Protein AF-A0A1L8D9Q6-F1 (afdb_monomer_lite)

InterPro domains:
  IPR009792 Transmembrane protein 242 [PF07096] (5-116)
  IPR009792 Transmembrane protein 242 [PTHR13141] (10-136)

pLDDT: mean 75.56, std 15.45, range [33.0, 95.62]

Sequence (144 aa):
MMADAAEVTTEGSNDRVFKIKAGIFLSAVAGVSILAGFSRTIMSAKKTDPSVFENTKPANVALLEGGSRLAMRALGWGTLYSVVGVGAFCYGCWKLSGASNMDEFKLKVKEKFPLVPRNDPPRSRTDFDGLTDLLKYLSTWGKE

Structure (mmCIF, N/CA/C/O backbone):
data_AF-A0A1L8D9Q6-F1
#
_entry.id   AF-A0A1L8D9Q6-F1
#
loop_
_atom_site.group_PDB
_atom_site.id
_atom_site.type_symbol
_atom_site.label_atom_id
_atom_site.label_alt_id
_atom_site.label_comp_id
_atom_site.label_asym_id
_atom_site.label_entity_id
_atom_site.label_seq_id
_atom_site.pdbx_PDB_ins_code
_atom_site.Cartn_x
_atom_site.Cartn_y
_atom_site.Cartn_z
_atom_site.occupancy
_atom_site.B_iso_or_equiv
_atom_site.auth_seq_id
_atom_site.auth_comp_id
_atom_site.auth_asym_id
_atom_site.auth_atom_id
_atom_site.pdbx_PDB_model_num
ATOM 1 N N . MET A 1 1 ? -15.526 14.201 -10.721 1.00 33.00 1 MET A N 1
ATOM 2 C CA . MET A 1 1 ? -16.064 13.339 -9.648 1.00 33.00 1 MET A CA 1
ATOM 3 C C . MET A 1 1 ? -15.002 12.312 -9.305 1.00 33.00 1 MET A C 1
ATOM 5 O O . MET A 1 1 ? -14.930 11.268 -9.932 1.00 33.00 1 MET A O 1
ATOM 9 N N . MET A 1 2 ? -14.093 12.692 -8.413 1.00 35.25 2 MET A N 1
ATOM 10 C CA . MET A 1 2 ? -12.973 11.885 -7.936 1.00 35.25 2 MET A CA 1
ATOM 11 C C . MET A 1 2 ? -13.044 11.900 -6.411 1.00 35.25 2 MET A C 1
ATOM 13 O O . MET A 1 2 ? -13.193 12.976 -5.840 1.00 35.25 2 MET A O 1
ATOM 17 N N . ALA A 1 3 ? -12.927 10.713 -5.816 1.00 35.75 3 ALA A N 1
ATOM 18 C CA . ALA A 1 3 ? -12.552 10.461 -4.427 1.00 35.75 3 ALA A CA 1
ATOM 19 C C . ALA A 1 3 ? -13.399 11.138 -3.332 1.00 35.75 3 ALA A C 1
ATOM 21 O O . ALA A 1 3 ? -12.948 12.057 -2.655 1.00 35.75 3 ALA A O 1
ATOM 22 N N . ASP A 1 4 ? -14.582 10.573 -3.089 1.00 33.12 4 ASP A N 1
ATOM 23 C CA . ASP A 1 4 ? -15.188 10.567 -1.756 1.00 33.12 4 ASP A CA 1
ATOM 24 C C . ASP A 1 4 ? -14.541 9.424 -0.957 1.00 33.12 4 ASP A C 1
ATOM 26 O O . ASP A 1 4 ? -15.013 8.289 -0.921 1.00 33.12 4 ASP A O 1
ATOM 30 N N . ALA A 1 5 ? -13.338 9.686 -0.452 1.00 45.84 5 ALA A N 1
ATOM 31 C CA . ALA A 1 5 ? -12.672 8.819 0.501 1.00 45.84 5 ALA A CA 1
ATOM 32 C C . ALA A 1 5 ? -12.677 9.532 1.849 1.00 45.84 5 ALA A C 1
ATOM 34 O O . ALA A 1 5 ? -12.057 10.584 1.998 1.00 45.84 5 ALA A O 1
ATOM 35 N N . ALA A 1 6 ? -13.313 8.871 2.813 1.00 45.34 6 ALA A N 1
ATOM 36 C CA . ALA A 1 6 ? -13.308 9.156 4.242 1.00 45.34 6 ALA A CA 1
ATOM 37 C C . ALA A 1 6 ? -14.385 10.123 4.756 1.00 45.34 6 ALA A C 1
ATOM 39 O O . ALA A 1 6 ? -14.080 11.220 5.223 1.00 45.34 6 ALA A O 1
ATOM 40 N N . GLU A 1 7 ? -15.615 9.620 4.868 1.00 48.84 7 GLU A N 1
ATOM 41 C CA . GLU A 1 7 ? -16.475 10.005 5.986 1.00 48.84 7 GLU A CA 1
ATOM 42 C C . GLU A 1 7 ? -16.498 8.881 7.037 1.00 48.84 7 GLU A C 1
ATOM 44 O O . GLU A 1 7 ? -17.111 7.834 6.862 1.00 48.84 7 GLU A O 1
ATOM 49 N N . VAL A 1 8 ? -15.760 9.099 8.131 1.00 43.81 8 VAL A N 1
ATOM 50 C CA . VAL A 1 8 ? -15.977 8.464 9.440 1.00 43.81 8 VAL A CA 1
ATOM 51 C C . VAL A 1 8 ? -15.853 9.572 10.473 1.00 43.81 8 VAL A C 1
ATOM 53 O O . VAL A 1 8 ? -14.739 10.020 10.774 1.00 43.81 8 VAL A O 1
ATOM 56 N N . THR A 1 9 ? -17.040 10.034 10.864 1.00 41.22 9 THR A N 1
ATOM 57 C CA 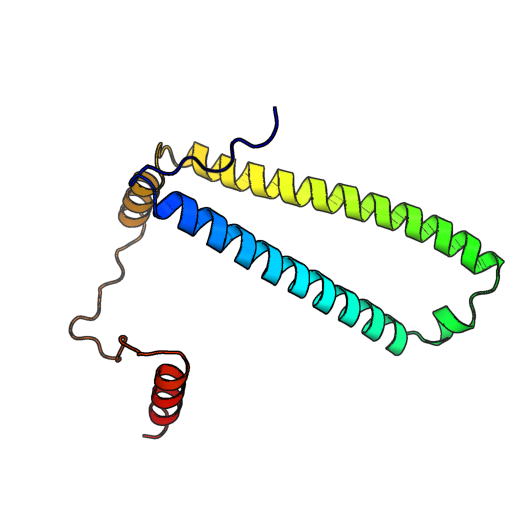. THR A 1 9 ? -17.515 10.564 12.151 1.00 41.22 9 THR A CA 1
ATOM 58 C C . THR A 1 9 ? -16.590 11.435 13.012 1.00 41.22 9 THR A C 1
ATOM 60 O O . THR A 1 9 ? -15.415 11.178 13.267 1.00 41.22 9 THR A O 1
ATOM 63 N N . THR A 1 10 ? -17.215 12.517 13.459 1.00 42.97 10 THR A N 1
ATOM 64 C CA . THR A 1 10 ? -16.701 13.709 14.124 1.00 42.97 10 THR A CA 1
ATOM 65 C C . THR A 1 10 ? -16.546 13.516 15.634 1.00 42.97 10 THR A C 1
ATOM 67 O O . THR A 1 10 ? -17.552 13.493 16.326 1.00 42.97 10 THR A O 1
ATOM 70 N N . GLU A 1 11 ? -15.314 13.552 16.153 1.00 42.41 11 GLU A N 1
ATOM 71 C CA . GLU A 1 11 ? -14.997 14.216 17.434 1.00 42.41 11 GLU A CA 1
ATOM 72 C C . GLU A 1 11 ? -14.059 15.418 17.154 1.00 42.41 11 GLU A C 1
ATOM 74 O O . GLU A 1 11 ? -12.877 15.505 17.492 1.00 42.41 11 GLU A O 1
ATOM 79 N N . GLY A 1 12 ? -14.637 16.364 16.408 1.00 51.50 12 GLY A N 1
ATOM 80 C CA . GLY A 1 12 ? -14.453 17.809 16.556 1.00 51.50 12 GLY A CA 1
ATOM 81 C C . GLY A 1 12 ? -13.277 18.498 15.865 1.00 51.50 12 GLY A C 1
ATOM 82 O O . GLY A 1 12 ? -13.495 19.402 15.063 1.00 51.50 12 GLY A O 1
ATOM 83 N N . SER A 1 13 ? -12.031 18.156 16.197 1.00 50.59 13 SER A N 1
ATOM 84 C CA . SER A 1 13 ? -10.866 18.936 15.725 1.00 50.59 13 SER A CA 1
ATOM 85 C C . SER A 1 13 ? -9.547 18.159 15.786 1.00 50.59 13 SER A C 1
ATOM 87 O O . SER A 1 13 ? -8.799 18.134 14.807 1.00 50.59 13 SER A O 1
ATOM 89 N N . ASN A 1 14 ? -9.294 17.435 16.883 1.00 62.62 14 ASN A N 1
ATOM 90 C CA . ASN A 1 14 ? -8.036 16.706 17.084 1.00 62.62 14 ASN A CA 1
ATOM 91 C C . ASN A 1 14 ? -7.910 15.470 16.171 1.00 62.62 14 ASN A C 1
ATOM 93 O O . ASN A 1 14 ? -6.837 15.200 15.635 1.00 62.62 14 ASN A O 1
ATOM 97 N N . ASP A 1 15 ? -9.018 14.780 15.895 1.00 71.12 15 ASP A N 1
ATOM 98 C CA . ASP A 1 15 ? -9.047 13.590 15.036 1.00 71.12 15 ASP A CA 1
ATOM 99 C C . ASP A 1 15 ? -8.728 13.880 13.573 1.00 71.12 15 ASP A C 1
ATOM 101 O O . ASP A 1 15 ? -8.084 13.076 12.901 1.00 71.12 15 ASP A O 1
ATOM 105 N N . ARG A 1 16 ? -9.146 15.038 13.051 1.00 74.19 16 ARG A N 1
ATOM 106 C CA . ARG A 1 16 ? -8.812 15.419 11.671 1.00 74.19 16 ARG A CA 1
ATOM 107 C C . ARG A 1 16 ? -7.329 15.738 11.550 1.00 74.19 16 ARG A C 1
ATOM 109 O O . ARG A 1 16 ? -6.686 15.289 10.607 1.00 74.19 16 ARG A O 1
ATOM 116 N N . VAL A 1 17 ? -6.771 16.434 12.540 1.00 77.12 17 VAL A N 1
ATOM 117 C CA . VAL A 1 17 ? -5.330 16.709 12.621 1.00 77.12 17 VAL A CA 1
ATOM 118 C C . VAL A 1 17 ? -4.535 15.410 12.772 1.00 77.12 17 VAL A C 1
ATOM 120 O O . VAL A 1 17 ? -3.516 15.239 12.102 1.00 77.12 17 VAL A O 1
ATOM 123 N N . PHE A 1 18 ? -5.017 14.466 13.583 1.00 85.75 18 PHE A N 1
ATOM 124 C CA . PHE A 1 18 ? -4.417 13.143 13.734 1.00 85.75 18 PHE A CA 1
ATOM 125 C C . PHE A 1 18 ? -4.476 12.332 12.434 1.00 85.75 18 PHE A C 1
ATOM 127 O O . PHE A 1 18 ? -3.448 11.826 11.997 1.00 85.75 18 PHE A O 1
ATOM 134 N N . LYS A 1 19 ? -5.631 12.270 11.758 1.00 80.62 19 LYS A N 1
ATOM 135 C CA . LYS A 1 19 ? -5.801 11.585 10.462 1.00 80.62 19 LYS A CA 1
ATOM 136 C C . LYS A 1 19 ? -4.902 12.185 9.378 1.00 80.62 19 LYS A C 1
ATOM 138 O O . LYS A 1 19 ? -4.299 11.441 8.610 1.00 80.62 19 LYS A O 1
ATOM 143 N N . ILE A 1 20 ? -4.743 13.511 9.349 1.00 87.00 20 ILE A N 1
ATOM 144 C CA . ILE A 1 20 ? -3.824 14.191 8.423 1.00 87.00 20 ILE A CA 1
ATOM 145 C C . ILE A 1 20 ? -2.368 13.838 8.748 1.00 87.00 20 ILE A C 1
ATOM 147 O O . ILE A 1 20 ? -1.618 13.455 7.852 1.00 87.00 20 ILE A O 1
ATOM 151 N N . LYS A 1 21 ? -1.960 13.899 10.023 1.00 84.31 21 LYS A N 1
ATOM 152 C CA . LYS A 1 21 ? -0.608 13.500 10.453 1.00 84.31 21 LYS A CA 1
ATOM 153 C C . LYS A 1 21 ? -0.321 12.031 10.139 1.00 84.31 21 LYS A C 1
ATOM 155 O O . LYS A 1 21 ? 0.749 11.722 9.620 1.00 84.31 21 LYS A O 1
ATOM 160 N N . ALA A 1 22 ? -1.280 11.146 10.396 1.00 86.62 22 ALA A N 1
ATOM 161 C CA . ALA A 1 22 ? -1.188 9.727 10.080 1.00 86.62 22 ALA A CA 1
ATOM 162 C C . ALA A 1 22 ? -1.101 9.490 8.564 1.00 86.62 22 ALA A C 1
ATOM 164 O O . ALA A 1 22 ? -0.285 8.687 8.124 1.00 86.62 22 ALA A O 1
ATOM 165 N N . GLY A 1 23 ? -1.869 10.224 7.753 1.00 91.69 23 GLY A N 1
ATOM 166 C CA . GLY A 1 23 ? -1.813 10.149 6.291 1.00 91.69 23 GLY A CA 1
ATOM 167 C C . GLY A 1 23 ? -0.472 10.613 5.715 1.00 91.69 23 GLY A C 1
ATOM 168 O O . GLY A 1 23 ? 0.092 9.958 4.836 1.00 91.69 23 GLY A O 1
ATOM 169 N N . ILE A 1 24 ? 0.093 11.698 6.249 1.00 93.44 24 ILE A N 1
ATOM 170 C CA . ILE A 1 24 ? 1.435 12.168 5.874 1.00 93.44 24 ILE A CA 1
ATOM 171 C C . ILE A 1 24 ? 2.490 11.131 6.272 1.00 93.44 24 ILE A C 1
ATOM 173 O O . ILE A 1 24 ? 3.353 10.788 5.470 1.00 93.44 24 ILE A O 1
ATOM 177 N N . PHE A 1 25 ? 2.399 10.579 7.482 1.00 93.06 25 PHE A N 1
ATOM 178 C CA . PHE A 1 25 ? 3.331 9.554 7.941 1.00 93.06 25 PHE A CA 1
ATOM 179 C C . PHE A 1 25 ? 3.262 8.285 7.080 1.00 93.06 25 PHE A C 1
ATOM 181 O O . PHE A 1 25 ? 4.288 7.787 6.621 1.00 93.06 25 PHE A O 1
ATOM 188 N N . LEU A 1 26 ? 2.054 7.786 6.807 1.00 93.56 26 LEU A N 1
ATOM 189 C CA . LEU A 1 26 ? 1.853 6.574 6.021 1.00 93.56 26 LEU A CA 1
ATOM 190 C C . LEU A 1 26 ? 2.301 6.759 4.570 1.00 93.56 26 LEU A C 1
ATOM 192 O O . LEU A 1 26 ? 2.955 5.875 4.025 1.00 93.56 26 LEU A O 1
ATOM 196 N N . SER A 1 27 ? 1.998 7.905 3.952 1.00 93.19 27 SER A N 1
ATOM 197 C CA . SER A 1 27 ? 2.460 8.200 2.590 1.00 93.19 27 SER A CA 1
ATOM 198 C C . SER A 1 27 ? 3.983 8.324 2.515 1.00 93.19 27 SER A C 1
ATOM 200 O O . SER A 1 27 ? 4.579 7.818 1.565 1.00 93.19 27 SER A O 1
ATOM 202 N N . ALA A 1 28 ? 4.628 8.898 3.535 1.00 95.19 28 ALA A N 1
ATOM 203 C CA . ALA A 1 28 ? 6.083 8.949 3.623 1.00 95.19 28 ALA A CA 1
ATOM 204 C C . ALA A 1 28 ? 6.698 7.545 3.743 1.00 95.19 28 ALA A C 1
ATOM 206 O O . ALA A 1 28 ? 7.577 7.191 2.958 1.00 95.19 28 ALA A O 1
ATOM 207 N N . VAL A 1 29 ? 6.206 6.712 4.667 1.00 93.62 29 VAL A N 1
ATOM 208 C CA . VAL A 1 29 ? 6.692 5.332 4.842 1.00 93.62 29 VAL A CA 1
ATOM 209 C C . VAL A 1 29 ? 6.439 4.492 3.588 1.00 93.62 29 VAL A C 1
ATOM 211 O O . VAL A 1 29 ? 7.327 3.757 3.152 1.00 93.62 29 VAL A O 1
ATOM 214 N N . ALA A 1 30 ? 5.268 4.624 2.962 1.00 92.81 30 ALA A N 1
ATOM 215 C CA . ALA A 1 30 ? 4.946 3.946 1.711 1.00 92.81 30 ALA A CA 1
ATOM 216 C C . ALA A 1 30 ? 5.867 4.399 0.567 1.00 92.81 30 ALA A C 1
ATOM 218 O O . ALA A 1 30 ? 6.406 3.558 -0.152 1.00 92.81 30 ALA A O 1
ATOM 219 N N . GLY A 1 31 ? 6.115 5.706 0.440 1.00 94.69 31 GLY A N 1
ATOM 220 C CA . GLY A 1 31 ? 7.040 6.262 -0.546 1.00 94.69 31 GLY A CA 1
ATOM 221 C C . GLY A 1 31 ? 8.459 5.720 -0.372 1.00 94.69 31 GLY A C 1
ATOM 222 O O . GLY A 1 31 ? 9.047 5.213 -1.327 1.00 94.69 31 GLY A O 1
ATOM 223 N N . VAL A 1 32 ? 8.980 5.732 0.860 1.00 95.62 32 VAL A N 1
ATOM 224 C CA . VAL A 1 32 ? 10.299 5.162 1.183 1.00 95.62 32 VAL A CA 1
ATOM 225 C C . VAL A 1 32 ? 10.344 3.660 0.881 1.00 95.62 32 VAL A C 1
ATOM 227 O O . VAL A 1 32 ? 11.328 3.180 0.323 1.00 95.62 32 VAL A O 1
ATOM 230 N N . SER A 1 33 ? 9.273 2.921 1.176 1.00 92.88 33 SER A N 1
ATOM 231 C CA . SER A 1 33 ? 9.187 1.476 0.918 1.00 92.88 33 SER A CA 1
ATOM 232 C C . SER A 1 33 ? 9.202 1.146 -0.576 1.00 92.88 33 SER A C 1
ATOM 234 O O . SER A 1 33 ? 9.909 0.228 -0.991 1.00 92.88 33 SER A O 1
ATOM 236 N N . ILE A 1 34 ? 8.473 1.912 -1.397 1.00 94.12 34 ILE A N 1
ATOM 237 C CA . ILE A 1 34 ? 8.475 1.755 -2.858 1.00 94.12 34 ILE A CA 1
ATOM 238 C C . ILE A 1 34 ? 9.869 2.052 -3.412 1.00 94.12 34 ILE A C 1
ATOM 240 O O . ILE A 1 34 ? 10.402 1.249 -4.177 1.00 94.12 34 ILE A O 1
ATOM 244 N N . LEU A 1 35 ? 10.490 3.161 -2.996 1.00 94.25 35 LEU A N 1
ATOM 245 C CA . LEU A 1 35 ? 11.834 3.527 -3.447 1.00 94.25 35 LEU A CA 1
ATOM 246 C C . LEU A 1 35 ? 12.869 2.467 -3.059 1.00 94.25 35 LEU A C 1
ATOM 248 O O . LEU A 1 35 ? 13.655 2.042 -3.906 1.00 94.25 35 LEU A O 1
ATOM 252 N N . ALA A 1 36 ? 12.849 1.990 -1.814 1.00 94.69 36 ALA A N 1
ATOM 253 C CA . ALA A 1 36 ? 13.771 0.965 -1.336 1.00 94.69 36 ALA A CA 1
ATOM 254 C C . ALA A 1 36 ? 13.550 -0.389 -2.035 1.00 94.69 36 ALA A C 1
ATOM 256 O O . ALA A 1 36 ? 14.510 -1.015 -2.490 1.00 94.69 36 ALA A O 1
ATOM 257 N N . GLY A 1 37 ? 12.297 -0.835 -2.169 1.00 92.69 37 GLY A N 1
ATOM 258 C CA . GLY A 1 37 ? 11.948 -2.102 -2.815 1.00 92.69 37 GLY A CA 1
ATOM 259 C C . GLY A 1 37 ? 12.264 -2.114 -4.311 1.00 92.69 37 GLY A C 1
ATOM 260 O O . GLY A 1 37 ? 12.882 -3.058 -4.814 1.00 92.69 37 GLY A O 1
ATOM 261 N N . PHE A 1 38 ? 11.922 -1.037 -5.020 1.00 89.50 38 PHE A N 1
ATOM 262 C CA . PHE A 1 38 ? 12.220 -0.903 -6.444 1.00 89.50 38 PHE A CA 1
ATOM 263 C C . PHE A 1 38 ? 13.731 -0.803 -6.688 1.00 89.50 38 PHE A C 1
ATOM 265 O O . PHE A 1 38 ? 14.264 -1.535 -7.521 1.00 89.50 38 PHE A O 1
ATOM 272 N N . SER A 1 39 ? 14.456 -0.007 -5.892 1.00 92.62 39 SER A N 1
ATOM 273 C CA . SER A 1 39 ? 15.923 0.099 -5.988 1.00 92.62 39 SER A CA 1
ATOM 274 C C . SER A 1 39 ? 16.617 -1.243 -5.755 1.00 92.62 39 SER A C 1
ATOM 276 O O . SER A 1 39 ? 17.527 -1.616 -6.498 1.00 92.62 39 SER A O 1
ATOM 278 N N . ARG A 1 40 ? 16.161 -2.013 -4.757 1.00 91.81 40 ARG A N 1
ATOM 279 C CA . ARG A 1 40 ? 16.684 -3.357 -4.482 1.00 91.81 40 ARG A CA 1
ATOM 280 C C . ARG A 1 40 ? 16.443 -4.308 -5.652 1.00 91.81 40 ARG A C 1
ATOM 282 O O . ARG A 1 40 ? 17.328 -5.091 -5.985 1.00 91.81 40 ARG A O 1
ATOM 289 N N . THR A 1 41 ? 15.283 -4.208 -6.295 1.00 89.19 41 THR A N 1
ATOM 290 C CA . THR A 1 41 ? 14.932 -5.028 -7.461 1.00 89.19 41 THR A CA 1
ATOM 291 C C . THR A 1 41 ? 15.818 -4.693 -8.662 1.00 89.19 41 THR A C 1
ATOM 293 O O . THR A 1 41 ? 16.376 -5.603 -9.268 1.00 89.19 41 THR A O 1
ATOM 296 N N . ILE A 1 42 ? 16.046 -3.405 -8.949 1.00 86.12 42 ILE A N 1
ATOM 297 C CA . ILE A 1 42 ? 16.962 -2.962 -10.016 1.00 86.12 42 ILE A CA 1
ATOM 298 C C . ILE A 1 42 ? 18.396 -3.445 -9.756 1.00 86.12 42 ILE A C 1
ATOM 300 O O . ILE A 1 42 ? 19.057 -3.954 -10.660 1.00 86.12 42 ILE A O 1
ATOM 304 N N . MET A 1 43 ? 18.880 -3.335 -8.516 1.00 86.25 43 MET A N 1
ATOM 305 C CA . MET A 1 43 ? 20.214 -3.818 -8.150 1.00 86.25 43 MET A CA 1
ATOM 306 C C . MET A 1 43 ? 20.326 -5.343 -8.256 1.00 86.25 43 MET A C 1
ATOM 308 O O . MET A 1 43 ? 21.351 -5.846 -8.712 1.00 86.25 43 MET A O 1
ATOM 312 N N . SER A 1 44 ? 19.284 -6.077 -7.857 1.00 87.62 44 SER A N 1
ATOM 313 C CA . SER A 1 44 ? 19.244 -7.534 -7.997 1.00 87.62 44 SER A CA 1
ATOM 314 C C . SER A 1 44 ? 19.267 -7.944 -9.467 1.00 87.62 44 SER A C 1
ATOM 316 O O . SER A 1 44 ? 20.085 -8.775 -9.839 1.00 87.62 44 SER A O 1
ATOM 318 N N . ALA A 1 45 ? 18.452 -7.305 -10.311 1.00 84.25 45 ALA A N 1
ATOM 319 C CA . ALA A 1 45 ? 18.428 -7.561 -11.749 1.00 84.25 45 ALA A CA 1
ATOM 320 C C . ALA A 1 45 ? 19.798 -7.302 -12.402 1.00 84.25 45 ALA A C 1
ATOM 322 O O . ALA A 1 45 ? 20.261 -8.102 -13.210 1.00 84.25 45 ALA A O 1
ATOM 323 N N . LYS A 1 46 ? 20.500 -6.238 -11.986 1.00 79.19 46 LYS A N 1
ATOM 324 C CA . LYS A 1 46 ? 21.874 -5.949 -12.430 1.00 79.19 46 LYS A CA 1
ATOM 325 C C . LYS A 1 46 ? 22.894 -7.023 -12.041 1.00 79.19 46 LYS A C 1
ATOM 327 O O . LYS A 1 46 ? 23.845 -7.230 -12.785 1.00 79.19 46 LYS A O 1
ATOM 332 N N . LYS A 1 47 ? 22.737 -7.658 -10.874 1.00 80.75 47 LYS A N 1
ATOM 333 C CA . LYS A 1 47 ? 23.637 -8.727 -10.406 1.00 80.75 47 LYS A CA 1
ATOM 334 C C . LYS A 1 47 ? 23.354 -10.062 -11.088 1.00 80.75 47 LYS A C 1
ATOM 336 O O . LYS A 1 47 ? 24.290 -10.821 -11.307 1.00 80.75 47 LYS A O 1
ATOM 341 N N . THR A 1 48 ? 22.088 -10.347 -11.382 1.00 77.81 48 THR A N 1
ATOM 342 C CA . THR A 1 48 ? 21.675 -11.594 -12.031 1.00 77.81 48 THR A CA 1
ATOM 343 C C . THR A 1 48 ? 22.112 -11.636 -13.495 1.00 77.81 48 THR A C 1
ATOM 345 O O . THR A 1 48 ? 22.642 -12.654 -13.917 1.00 77.81 48 THR A O 1
ATOM 348 N N . ASP A 1 49 ? 21.978 -10.525 -14.229 1.00 67.31 49 ASP A N 1
ATOM 349 C CA . ASP A 1 49 ? 22.239 -10.476 -15.674 1.00 67.31 49 ASP A CA 1
ATOM 350 C C . ASP A 1 49 ? 23.140 -9.290 -16.084 1.00 67.31 49 ASP A C 1
ATOM 352 O O . ASP A 1 49 ? 22.689 -8.350 -16.744 1.00 67.31 49 ASP A O 1
ATOM 356 N N . PRO A 1 50 ? 24.439 -9.296 -15.730 1.00 67.44 50 PRO A N 1
ATOM 357 C CA . PRO A 1 50 ? 25.356 -8.205 -16.080 1.00 67.44 50 PRO A CA 1
ATOM 358 C C . PRO A 1 50 ? 25.604 -8.103 -17.595 1.00 67.44 50 PRO A C 1
ATOM 360 O O . PRO A 1 50 ? 25.689 -7.003 -18.145 1.00 67.44 50 PRO A O 1
ATOM 363 N N . SER A 1 51 ? 25.629 -9.242 -18.296 1.00 64.62 51 SER A N 1
ATOM 364 C CA . SER A 1 51 ? 25.906 -9.321 -19.735 1.00 64.62 51 SER A CA 1
ATOM 365 C C . SER A 1 51 ? 24.830 -8.650 -20.594 1.00 64.62 51 SER A C 1
ATOM 367 O O . SER A 1 51 ? 25.146 -8.162 -21.676 1.00 64.62 51 SER A O 1
ATOM 369 N N . VAL A 1 52 ? 23.585 -8.571 -20.120 1.00 63.53 52 VAL A N 1
ATOM 370 C CA . VAL A 1 52 ? 22.455 -7.967 -20.846 1.00 63.53 52 VAL A CA 1
ATOM 371 C C . VAL A 1 52 ? 22.522 -6.438 -20.808 1.00 63.53 52 VAL A C 1
ATOM 373 O O . VAL A 1 52 ? 22.071 -5.787 -21.744 1.00 63.53 52 VAL A O 1
ATOM 376 N N . PHE A 1 53 ? 23.146 -5.863 -19.773 1.00 68.56 53 PHE A N 1
ATOM 377 C CA . PHE A 1 53 ? 23.420 -4.426 -19.693 1.00 68.56 53 PHE A CA 1
ATOM 378 C C . PHE A 1 53 ? 24.699 -4.041 -20.450 1.00 68.56 53 PHE A C 1
ATOM 380 O O . PHE A 1 53 ? 24.722 -3.012 -21.125 1.00 68.56 53 PHE A O 1
ATOM 387 N N . GLU A 1 54 ? 25.750 -4.863 -20.377 1.00 67.69 54 GLU A N 1
ATOM 388 C CA . GLU A 1 54 ? 27.048 -4.583 -21.011 1.00 67.69 54 GLU A CA 1
ATOM 389 C C . GLU A 1 54 ? 27.063 -4.854 -22.526 1.00 67.69 54 GLU A C 1
ATOM 391 O O . GLU A 1 54 ? 27.730 -4.140 -23.269 1.00 67.69 54 GLU A O 1
ATOM 396 N N . ASN A 1 55 ? 26.282 -5.823 -23.022 1.00 60.22 55 ASN A N 1
ATOM 397 C CA . ASN A 1 55 ? 26.211 -6.168 -24.453 1.00 60.22 55 ASN A CA 1
ATOM 398 C C . ASN A 1 55 ? 25.075 -5.457 -25.207 1.00 60.22 55 ASN A C 1
ATOM 400 O O . ASN A 1 55 ? 24.639 -5.923 -26.269 1.00 60.22 55 ASN A O 1
ATOM 404 N N . THR A 1 56 ? 24.579 -4.328 -24.694 1.00 61.50 56 THR A N 1
ATOM 405 C CA . THR A 1 56 ? 23.491 -3.586 -25.343 1.00 61.50 56 THR A CA 1
ATOM 406 C C . THR A 1 56 ? 23.999 -2.876 -26.605 1.00 61.50 56 THR A C 1
ATOM 408 O O . THR A 1 56 ? 24.312 -1.690 -26.609 1.00 61.50 56 THR A O 1
ATOM 411 N N . LYS A 1 57 ? 24.101 -3.618 -27.714 1.00 63.34 57 LYS A N 1
ATOM 412 C CA . LYS A 1 57 ? 24.329 -3.069 -29.061 1.00 63.34 57 LYS A CA 1
ATOM 413 C C . LYS A 1 57 ? 23.238 -2.026 -29.367 1.00 63.34 57 LYS A C 1
ATOM 415 O O . LYS A 1 57 ? 22.094 -2.249 -28.971 1.00 63.34 57 LYS A O 1
ATOM 420 N N . PRO A 1 58 ? 23.516 -0.949 -30.121 1.00 65.62 58 PRO A N 1
ATOM 421 C CA . PRO A 1 58 ? 22.550 0.134 -30.364 1.00 65.62 58 PRO A CA 1
ATOM 422 C C . PRO A 1 58 ? 21.210 -0.349 -30.956 1.00 65.62 58 PRO A C 1
ATOM 424 O O . PRO A 1 58 ? 20.159 0.197 -30.635 1.00 65.62 58 PRO A O 1
ATOM 427 N N . ALA A 1 59 ? 21.218 -1.436 -31.737 1.00 62.50 59 ALA A N 1
ATOM 428 C CA . ALA A 1 59 ? 20.002 -2.078 -32.243 1.00 62.50 59 ALA A C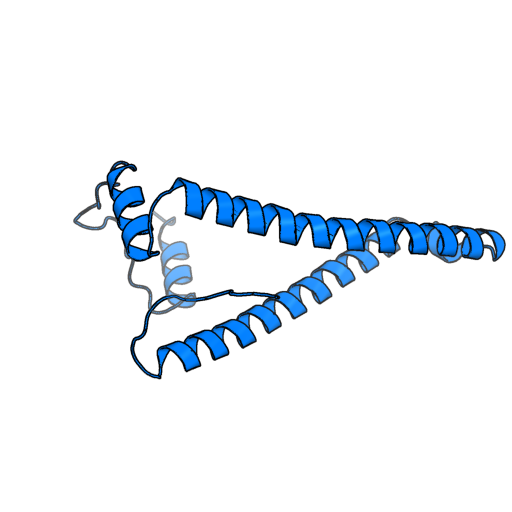A 1
ATOM 429 C C . ALA A 1 59 ? 19.152 -2.757 -31.143 1.00 62.50 59 ALA A C 1
ATOM 431 O O . ALA A 1 59 ? 17.926 -2.699 -31.186 1.00 62.50 59 ALA A O 1
ATOM 432 N N . ASN A 1 60 ? 19.788 -3.354 -30.129 1.00 63.31 60 ASN A N 1
ATOM 433 C CA . ASN A 1 60 ? 19.100 -3.932 -28.972 1.00 63.31 60 ASN A CA 1
ATOM 434 C C . ASN A 1 60 ? 18.587 -2.847 -28.020 1.00 63.31 60 ASN A C 1
ATOM 436 O O . ASN A 1 60 ? 17.539 -3.042 -27.417 1.00 63.31 60 ASN A O 1
ATOM 440 N N . VAL A 1 61 ? 19.269 -1.695 -27.926 1.00 65.06 61 VAL A N 1
ATOM 441 C CA . VAL A 1 61 ? 18.775 -0.533 -27.165 1.00 65.06 61 VAL A CA 1
ATOM 442 C C . VAL A 1 61 ? 17.440 -0.064 -27.740 1.00 65.06 61 VAL A C 1
ATOM 444 O O . VAL A 1 61 ? 16.491 0.086 -26.984 1.00 65.06 61 VAL A O 1
ATOM 447 N N . ALA A 1 62 ? 17.329 0.092 -29.064 1.00 65.62 62 ALA A N 1
ATOM 448 C CA . ALA A 1 62 ? 16.089 0.534 -29.707 1.00 65.62 62 ALA A CA 1
ATOM 449 C C . ALA A 1 62 ? 14.917 -0.446 -29.486 1.00 65.62 62 ALA A C 1
ATOM 451 O O . ALA A 1 62 ? 13.783 -0.024 -29.251 1.00 65.62 62 ALA A O 1
ATOM 452 N N . LEU A 1 63 ? 15.185 -1.758 -29.499 1.00 69.25 63 LEU A N 1
ATOM 453 C CA . LEU A 1 63 ? 14.178 -2.779 -29.183 1.00 69.25 63 LEU A CA 1
ATOM 454 C C . LEU A 1 63 ? 13.820 -2.813 -27.690 1.00 69.25 63 LEU A C 1
ATOM 456 O O . LEU A 1 63 ? 12.643 -2.937 -27.351 1.00 69.25 63 LEU A O 1
ATOM 460 N N . LEU A 1 64 ? 14.801 -2.652 -26.797 1.00 72.44 64 LEU A N 1
ATOM 461 C CA . LEU A 1 64 ? 14.583 -2.541 -25.353 1.00 72.44 64 LEU A CA 1
ATOM 462 C C . LEU A 1 64 ? 13.796 -1.269 -25.013 1.00 72.44 64 LEU A C 1
ATOM 464 O O . LEU A 1 64 ? 12.933 -1.291 -24.139 1.00 72.44 64 LEU A O 1
ATOM 468 N N . GLU A 1 65 ? 14.030 -0.169 -25.725 1.00 71.94 65 GLU A N 1
ATOM 469 C CA . GLU A 1 65 ? 13.279 1.078 -25.586 1.00 71.94 65 GLU A CA 1
ATOM 470 C C . GLU A 1 65 ? 11.824 0.903 -26.055 1.00 71.94 65 GLU A C 1
ATOM 472 O O . GLU A 1 65 ? 10.895 1.372 -25.398 1.00 71.94 65 GLU A O 1
ATOM 477 N N . GLY A 1 66 ? 11.593 0.140 -27.129 1.00 79.31 66 GLY A N 1
ATOM 478 C CA . GLY A 1 66 ? 10.251 -0.263 -27.560 1.00 79.31 66 GLY A CA 1
ATOM 479 C C . GLY A 1 66 ? 9.534 -1.165 -26.545 1.00 79.31 66 GLY A C 1
ATOM 480 O O . GLY A 1 66 ? 8.378 -0.915 -26.195 1.00 79.31 66 GLY A O 1
ATOM 481 N N . GLY A 1 67 ? 10.227 -2.181 -26.020 1.00 79.19 67 GLY A N 1
ATOM 482 C CA . GLY A 1 67 ? 9.686 -3.134 -25.045 1.00 79.19 67 GLY A CA 1
ATOM 483 C C . GLY A 1 67 ? 9.423 -2.515 -23.671 1.00 79.19 67 GLY A C 1
ATOM 484 O O . GLY A 1 67 ? 8.372 -2.745 -23.077 1.00 79.19 67 GLY A O 1
ATOM 485 N N . SER A 1 68 ? 10.324 -1.661 -23.188 1.00 81.00 68 SER A N 1
ATOM 486 C CA . SER A 1 68 ? 10.155 -0.924 -21.929 1.00 81.00 68 SER A CA 1
ATOM 487 C C . SER A 1 68 ? 9.009 0.085 -22.005 1.00 81.00 68 SER A C 1
ATOM 489 O O . SER A 1 68 ? 8.231 0.184 -21.059 1.00 81.00 68 SER A O 1
ATOM 491 N N . ARG A 1 69 ? 8.814 0.770 -23.140 1.00 80.75 69 ARG A N 1
ATOM 492 C CA . ARG A 1 69 ? 7.641 1.638 -23.358 1.00 80.75 69 ARG A CA 1
ATOM 493 C C . ARG A 1 69 ? 6.327 0.859 -23.320 1.00 80.75 69 ARG A C 1
ATOM 495 O O . ARG A 1 69 ? 5.337 1.363 -22.785 1.00 80.75 69 ARG A O 1
ATOM 502 N N . LEU A 1 70 ? 6.307 -0.361 -23.857 1.00 85.00 70 LEU A N 1
ATOM 503 C CA . LEU A 1 70 ? 5.131 -1.229 -23.805 1.00 85.00 70 LEU A CA 1
ATOM 504 C C . LEU A 1 70 ? 4.888 -1.762 -22.382 1.00 85.00 70 LEU A C 1
ATOM 506 O O . LEU A 1 70 ? 3.762 -1.701 -21.891 1.00 85.00 70 LEU A O 1
ATOM 510 N N . ALA A 1 71 ? 5.947 -2.182 -21.685 1.00 88.38 71 ALA A N 1
ATOM 511 C CA . ALA A 1 71 ? 5.893 -2.662 -20.306 1.00 88.38 71 ALA A CA 1
ATOM 512 C C . ALA A 1 71 ? 5.460 -1.571 -19.316 1.00 88.38 71 ALA A C 1
ATOM 514 O O . ALA A 1 71 ? 4.622 -1.826 -18.459 1.00 88.38 71 ALA A O 1
ATOM 515 N N . MET A 1 72 ? 5.956 -0.340 -19.462 1.00 87.44 72 MET A N 1
ATOM 516 C CA . MET A 1 72 ? 5.557 0.797 -18.622 1.00 87.44 72 MET A CA 1
ATOM 517 C C . MET A 1 72 ? 4.073 1.134 -18.788 1.00 87.44 72 MET A C 1
ATOM 519 O O . MET A 1 72 ? 3.397 1.454 -17.812 1.00 87.44 72 MET A O 1
ATOM 523 N N . ARG A 1 73 ? 3.535 1.015 -20.010 1.00 88.94 73 ARG A N 1
ATOM 524 C CA . ARG A 1 73 ? 2.095 1.165 -20.254 1.00 88.94 73 ARG A CA 1
ATOM 525 C C . ARG A 1 73 ? 1.302 0.016 -19.640 1.00 88.94 73 ARG A C 1
ATOM 527 O O . ARG A 1 73 ? 0.339 0.282 -18.931 1.00 88.94 73 ARG A O 1
ATOM 534 N N . ALA A 1 74 ? 1.718 -1.232 -19.845 1.00 94.19 74 ALA A N 1
ATOM 535 C CA . ALA A 1 74 ? 1.054 -2.389 -19.246 1.00 94.19 74 ALA A CA 1
ATOM 536 C C . ALA A 1 74 ? 1.047 -2.320 -17.708 1.00 94.19 74 ALA A C 1
ATOM 538 O O . ALA A 1 74 ? 0.013 -2.537 -17.082 1.00 94.19 74 ALA A O 1
ATOM 539 N N . LEU A 1 75 ? 2.171 -1.931 -17.101 1.00 87.69 75 LEU A N 1
ATOM 540 C CA . LEU A 1 75 ? 2.301 -1.738 -15.660 1.00 87.69 75 LEU A CA 1
ATOM 541 C C . LEU A 1 75 ? 1.407 -0.596 -15.163 1.00 87.69 75 LEU A C 1
ATOM 543 O O . LEU A 1 75 ? 0.740 -0.752 -14.147 1.00 87.69 75 LEU A O 1
ATOM 547 N N . GLY A 1 76 ? 1.343 0.524 -15.892 1.00 89.94 76 GLY A N 1
ATOM 548 C CA . GLY A 1 76 ? 0.478 1.653 -15.546 1.00 89.94 76 GLY A CA 1
ATOM 549 C C . GLY A 1 76 ? -1.014 1.307 -15.585 1.00 89.94 76 GLY A C 1
ATOM 550 O O . GLY A 1 76 ? -1.744 1.602 -14.645 1.00 89.94 76 GLY A O 1
ATOM 551 N N . TRP A 1 77 ? -1.480 0.630 -16.638 1.00 91.94 77 TRP A N 1
ATOM 552 C CA . TRP A 1 77 ? -2.874 0.176 -16.713 1.00 91.94 77 TRP A CA 1
ATOM 553 C C . TRP A 1 77 ? -3.173 -0.919 -15.679 1.00 91.94 77 TRP A C 1
ATOM 555 O O . TRP A 1 77 ? -4.261 -0.937 -15.105 1.00 91.94 77 TRP A O 1
ATOM 565 N N . GLY A 1 78 ? -2.200 -1.786 -15.383 1.00 92.56 78 GLY A N 1
ATOM 566 C CA . GLY A 1 78 ? -2.314 -2.823 -14.359 1.00 92.56 78 GLY A CA 1
ATOM 567 C C . GLY A 1 78 ? -2.434 -2.269 -12.938 1.00 92.56 78 GLY A C 1
ATOM 568 O O . GLY A 1 78 ? -3.276 -2.740 -12.172 1.00 92.56 78 GLY A O 1
ATOM 569 N N . THR A 1 79 ? -1.655 -1.244 -12.575 1.00 90.62 79 THR A N 1
ATOM 570 C CA . THR A 1 79 ? -1.775 -0.594 -11.259 1.00 90.62 79 THR A CA 1
ATOM 571 C C . THR A 1 79 ? -3.087 0.173 -11.139 1.00 90.62 79 THR A C 1
ATOM 573 O O . THR A 1 79 ? -3.750 0.056 -10.111 1.00 90.62 79 THR A O 1
ATOM 576 N N . LEU A 1 80 ? -3.521 0.870 -12.197 1.00 92.81 80 LEU A N 1
ATOM 577 C CA . LEU A 1 80 ? -4.831 1.526 -12.234 1.00 92.81 80 LEU A CA 1
ATOM 578 C C . LEU A 1 80 ? -5.969 0.520 -12.038 1.00 92.81 80 LEU A C 1
ATOM 580 O O . LEU A 1 80 ? -6.811 0.719 -11.165 1.00 92.81 80 LEU A O 1
ATOM 584 N N . TYR A 1 81 ? -5.970 -0.583 -12.791 1.00 92.00 81 TYR A N 1
ATOM 585 C CA . TYR A 1 81 ? -6.984 -1.626 -12.645 1.00 92.00 81 TYR A CA 1
ATOM 586 C C . TYR A 1 81 ? -6.937 -2.290 -11.268 1.00 92.00 81 TYR A C 1
ATOM 588 O O . TYR A 1 81 ? -7.982 -2.567 -10.697 1.00 92.00 81 TYR A O 1
ATOM 596 N N . SER A 1 82 ? -5.752 -2.498 -10.692 1.00 94.06 82 SER A N 1
ATOM 597 C CA . SER A 1 82 ? -5.629 -3.082 -9.352 1.00 94.06 82 SER A CA 1
ATOM 598 C C . SER A 1 82 ? -6.192 -2.155 -8.278 1.00 94.06 82 SER A C 1
ATOM 600 O O . SER A 1 82 ? -6.972 -2.593 -7.439 1.00 94.06 82 SER A O 1
ATOM 602 N N . VAL A 1 83 ? -5.854 -0.864 -8.316 1.00 93.12 83 VAL A N 1
ATOM 603 C CA . VAL A 1 83 ? -6.355 0.115 -7.340 1.00 93.12 83 VAL A CA 1
ATOM 604 C C . VAL A 1 83 ? -7.867 0.286 -7.477 1.00 93.12 83 VAL A C 1
ATOM 606 O O . VAL A 1 83 ? -8.581 0.253 -6.476 1.00 93.12 83 VAL A O 1
ATOM 609 N N . VAL A 1 84 ? -8.371 0.408 -8.707 1.00 94.88 84 VAL A N 1
ATOM 610 C CA . VAL A 1 84 ? -9.810 0.551 -8.969 1.00 94.88 84 VAL A CA 1
ATOM 611 C C . VAL A 1 84 ? -10.561 -0.739 -8.651 1.00 94.88 84 VAL A C 1
ATOM 613 O O . VAL A 1 84 ? -11.607 -0.682 -8.019 1.00 94.88 84 VAL A O 1
ATOM 616 N N . GLY A 1 85 ? -10.037 -1.898 -9.038 1.00 93.06 85 GLY A N 1
ATOM 617 C CA . GLY A 1 85 ? -10.663 -3.202 -8.831 1.00 93.06 85 GLY A CA 1
ATOM 618 C C . GLY A 1 85 ? -10.716 -3.594 -7.360 1.00 93.06 85 GLY A C 1
ATOM 619 O O . GLY A 1 85 ? -11.778 -3.961 -6.868 1.00 93.06 85 GLY A O 1
ATOM 620 N N . VAL A 1 86 ? -9.609 -3.449 -6.627 1.00 92.69 86 VAL A N 1
ATOM 621 C CA . VAL A 1 86 ? -9.580 -3.708 -5.179 1.00 92.69 86 VAL A CA 1
ATOM 622 C C . VAL A 1 86 ? -10.418 -2.671 -4.432 1.00 92.69 86 VAL A C 1
ATOM 624 O O . VAL A 1 86 ? -11.168 -3.037 -3.531 1.00 92.69 86 VAL A O 1
ATOM 627 N N . GLY A 1 87 ? -10.371 -1.398 -4.835 1.00 91.62 87 GLY A N 1
ATOM 628 C CA . GLY A 1 87 ? -11.228 -0.354 -4.272 1.00 91.62 87 GLY A CA 1
ATOM 629 C C . GLY A 1 87 ? -12.716 -0.643 -4.482 1.00 91.62 87 GLY A C 1
ATOM 630 O O . GLY A 1 87 ? -13.492 -0.605 -3.530 1.00 91.62 87 GLY A O 1
ATOM 631 N N . ALA A 1 88 ? -13.108 -1.008 -5.705 1.00 91.38 88 ALA A N 1
ATOM 632 C CA . ALA A 1 88 ? -14.477 -1.372 -6.055 1.00 91.38 88 ALA A CA 1
ATOM 633 C C . ALA A 1 88 ? -14.924 -2.670 -5.374 1.00 91.38 88 ALA A C 1
ATOM 635 O O . ALA A 1 88 ? -16.070 -2.764 -4.950 1.00 91.38 88 ALA A O 1
ATOM 636 N N . PHE A 1 89 ? -14.034 -3.650 -5.216 1.00 89.69 89 PHE A N 1
ATOM 637 C CA . PHE A 1 89 ? -14.316 -4.883 -4.485 1.00 89.69 89 PHE A CA 1
ATOM 638 C C . PHE A 1 89 ? -14.554 -4.609 -2.997 1.00 89.69 89 PHE A C 1
ATOM 640 O O . PHE A 1 89 ? -15.572 -5.028 -2.452 1.00 89.69 89 PHE A O 1
ATOM 647 N N . CYS A 1 90 ? -13.676 -3.841 -2.349 1.00 84.81 90 CYS A N 1
ATOM 648 C CA . CYS A 1 90 ? -13.856 -3.417 -0.961 1.00 84.81 90 CYS A CA 1
ATOM 649 C C . CYS A 1 90 ? -15.139 -2.591 -0.781 1.00 84.81 90 CYS A C 1
ATOM 651 O O . CYS A 1 90 ? -15.874 -2.797 0.184 1.00 84.81 90 CYS A O 1
ATOM 653 N N . TYR A 1 91 ? -15.455 -1.713 -1.736 1.00 84.00 91 TYR A N 1
ATOM 654 C CA . TYR A 1 91 ? -16.717 -0.974 -1.757 1.00 84.00 91 TYR A CA 1
ATOM 655 C C . TYR A 1 91 ? -17.930 -1.893 -1.972 1.00 84.00 91 TYR A C 1
ATOM 657 O O . TYR A 1 91 ? -18.969 -1.717 -1.342 1.00 84.00 91 TYR A O 1
ATOM 665 N N . GLY A 1 92 ? -17.803 -2.920 -2.811 1.00 83.44 92 GLY A N 1
ATOM 666 C CA . GLY A 1 92 ? -18.816 -3.954 -3.004 1.00 83.44 92 GLY A CA 1
ATOM 667 C C . GLY A 1 92 ? -19.081 -4.732 -1.717 1.00 83.44 92 GLY A C 1
ATOM 668 O O . GLY A 1 92 ? -20.235 -4.892 -1.327 1.00 83.44 92 GLY A O 1
ATOM 669 N N . CYS A 1 93 ? -18.028 -5.132 -1.002 1.00 78.00 93 CYS A N 1
ATOM 670 C CA . CYS A 1 93 ? -18.132 -5.747 0.322 1.00 78.00 93 CYS A CA 1
ATOM 671 C C . CYS A 1 93 ? -18.807 -4.812 1.337 1.00 78.00 93 CYS A C 1
ATOM 673 O O . CYS A 1 93 ? -19.650 -5.266 2.109 1.00 78.00 93 CYS A O 1
ATOM 675 N N . TRP A 1 94 ? -18.517 -3.507 1.296 1.00 69.44 94 TRP A N 1
ATOM 676 C CA . TRP A 1 94 ? -19.227 -2.510 2.103 1.00 69.44 94 TRP A CA 1
ATOM 677 C C . TRP A 1 94 ? -20.721 -2.467 1.750 1.00 69.44 94 TRP A C 1
ATOM 679 O O . TRP A 1 94 ? -21.572 -2.552 2.635 1.00 69.44 94 TRP A O 1
ATOM 689 N N . LYS A 1 95 ? -21.064 -2.388 0.458 1.00 70.44 95 LYS A N 1
ATOM 690 C CA . LYS A 1 95 ? -22.458 -2.325 -0.012 1.00 70.44 95 LYS A CA 1
ATOM 691 C C . LYS A 1 95 ? -23.249 -3.594 0.290 1.00 70.44 95 LYS A C 1
ATOM 693 O O . LYS A 1 95 ? -24.423 -3.491 0.632 1.00 70.44 95 LYS A O 1
ATOM 698 N N . LEU A 1 96 ? -22.624 -4.766 0.198 1.00 68.94 96 LEU A N 1
ATOM 699 C CA . LEU A 1 96 ? -23.246 -6.049 0.534 1.00 68.94 96 LEU A CA 1
ATOM 700 C C . LEU A 1 96 ? -23.400 -6.249 2.043 1.00 68.94 96 LEU A C 1
ATOM 702 O O . LEU A 1 96 ? -24.308 -6.956 2.471 1.00 68.94 96 LEU A O 1
ATOM 706 N N . SER A 1 97 ? -22.555 -5.615 2.860 1.00 64.56 97 SER A N 1
ATOM 707 C CA . SER A 1 97 ? -22.648 -5.740 4.313 1.00 64.56 97 SER A CA 1
ATOM 708 C C . SER A 1 97 ? -23.807 -4.949 4.933 1.00 64.56 97 SER A C 1
ATOM 710 O O . SER A 1 97 ? -24.083 -5.149 6.115 1.00 64.56 97 SER A O 1
ATOM 712 N N . GLY A 1 98 ? -24.474 -4.060 4.182 1.00 57.44 98 GLY A N 1
ATOM 713 C CA . GLY A 1 98 ? -25.672 -3.332 4.628 1.00 57.44 98 GLY A CA 1
ATOM 714 C C . GLY A 1 98 ? -25.463 -2.363 5.800 1.00 57.44 98 GLY A C 1
ATOM 715 O O . GLY A 1 98 ? -26.429 -1.784 6.283 1.00 57.44 98 GLY A O 1
ATOM 716 N N . ALA A 1 99 ? -24.223 -2.184 6.256 1.00 56.06 99 ALA A N 1
ATOM 717 C CA . ALA A 1 99 ? -23.863 -1.275 7.331 1.00 56.06 99 ALA A CA 1
ATOM 718 C C . ALA A 1 99 ? -23.674 0.135 6.765 1.00 56.06 99 ALA A C 1
ATOM 720 O O . ALA A 1 99 ? -22.862 0.347 5.860 1.00 56.06 99 ALA A O 1
ATOM 721 N N . SER A 1 100 ? -24.415 1.106 7.299 1.00 58.66 100 SER A N 1
ATOM 722 C CA . SER A 1 100 ? -24.263 2.507 6.891 1.00 58.66 100 SER A CA 1
ATOM 723 C C . SER A 1 100 ? -23.047 3.162 7.551 1.00 58.66 100 SER A C 1
ATOM 725 O O . SER A 1 100 ? -22.621 4.224 7.110 1.00 58.66 100 SER A O 1
ATOM 727 N N . ASN A 1 101 ? -22.488 2.534 8.593 1.00 61.44 101 ASN A N 1
ATOM 728 C CA . ASN A 1 101 ? -21.363 3.042 9.370 1.00 61.44 101 ASN A CA 1
ATOM 729 C C . ASN A 1 101 ? -20.367 1.930 9.735 1.00 61.44 101 ASN A C 1
ATOM 731 O O . ASN A 1 101 ? -20.741 0.773 9.939 1.00 61.44 101 ASN A O 1
ATOM 735 N N . MET A 1 102 ? -19.088 2.295 9.878 1.00 60.59 102 MET A N 1
ATOM 736 C CA . MET A 1 102 ? -18.008 1.377 10.278 1.00 60.59 102 MET A CA 1
ATOM 737 C C . MET A 1 102 ? -18.251 0.717 11.643 1.00 60.59 102 MET A C 1
ATOM 739 O O . MET A 1 102 ? -17.889 -0.446 11.840 1.00 60.59 102 MET A O 1
ATOM 743 N N . ASP A 1 103 ? -18.893 1.426 12.571 1.00 64.75 103 ASP A N 1
ATOM 744 C CA . ASP A 1 103 ? -19.249 0.882 13.884 1.00 64.75 103 ASP A CA 1
ATOM 745 C C . ASP A 1 103 ? -20.315 -0.207 13.775 1.00 64.75 103 ASP A C 1
ATOM 747 O O . ASP A 1 103 ? -20.227 -1.252 14.419 1.00 64.75 103 ASP A O 1
ATOM 751 N N . GLU A 1 104 ? -21.279 -0.007 12.884 1.00 67.31 104 GLU A N 1
ATOM 752 C CA . GLU A 1 104 ? -22.367 -0.941 12.627 1.00 67.31 104 GLU A CA 1
ATOM 753 C C . GLU A 1 104 ? -21.864 -2.190 11.890 1.00 67.31 104 GLU A C 1
ATOM 755 O O . GLU A 1 104 ? -22.231 -3.311 12.240 1.00 67.31 104 GLU A O 1
ATOM 760 N N . PHE A 1 105 ? -20.923 -2.015 10.954 1.00 69.31 105 PHE A N 1
ATOM 761 C CA . PHE A 1 105 ? -20.192 -3.114 10.322 1.00 69.31 105 PHE A CA 1
ATOM 762 C C . PHE A 1 105 ? -19.451 -3.943 11.368 1.00 69.31 105 PHE A C 1
ATOM 764 O O . PHE A 1 105 ? -19.605 -5.159 11.427 1.00 69.31 105 PHE A O 1
ATOM 771 N N . LYS A 1 106 ? -18.685 -3.289 12.247 1.00 72.06 106 LYS A N 1
ATOM 772 C CA . LYS A 1 106 ? -17.925 -3.954 13.309 1.00 72.06 106 LYS A CA 1
ATOM 773 C C . LYS A 1 106 ? -18.839 -4.709 14.270 1.00 72.06 106 LYS A C 1
ATOM 775 O O . LYS A 1 106 ? -18.478 -5.805 14.690 1.00 72.06 106 LYS A O 1
ATOM 780 N N . LEU A 1 107 ? -20.004 -4.158 14.606 1.00 70.50 107 LEU A N 1
ATOM 781 C CA . LEU A 1 107 ? -20.998 -4.822 15.449 1.00 70.50 107 LEU A CA 1
ATOM 782 C C . 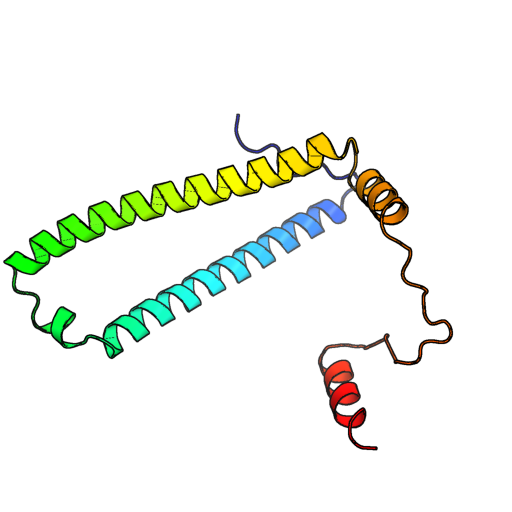LEU A 1 107 ? -21.621 -6.037 14.748 1.00 70.50 107 LEU A C 1
ATOM 784 O O . LEU A 1 107 ? -21.639 -7.113 15.335 1.00 70.50 107 LEU A O 1
ATOM 788 N N . LYS A 1 108 ? -22.038 -5.916 13.482 1.00 71.12 108 LYS A N 1
ATOM 789 C CA . LYS A 1 108 ? -22.626 -7.027 12.708 1.00 71.12 108 LYS A CA 1
ATOM 790 C C . LYS A 1 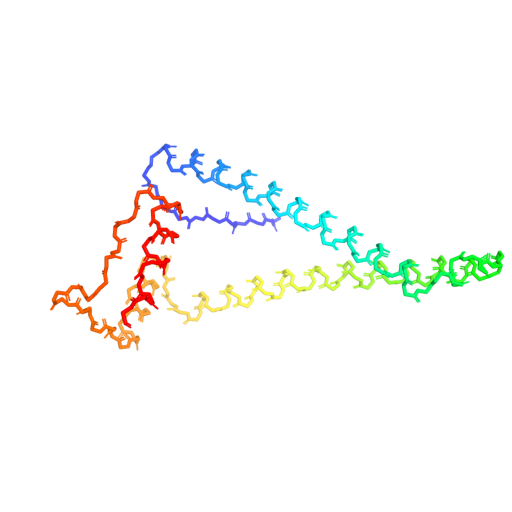108 ? -21.630 -8.135 12.387 1.00 71.12 108 LYS A C 1
ATOM 792 O O . LYS A 1 108 ? -21.975 -9.313 12.415 1.00 71.12 108 LYS A O 1
ATOM 797 N N . VAL A 1 109 ? -20.379 -7.772 12.130 1.00 74.81 109 VAL A N 1
ATOM 798 C CA . VAL A 1 109 ? -19.259 -8.705 11.989 1.00 74.81 109 VAL A CA 1
ATOM 799 C C . VAL A 1 109 ? -19.017 -9.412 13.320 1.00 74.81 109 VAL A C 1
ATOM 801 O O . VAL A 1 109 ? -19.023 -10.636 13.354 1.00 74.81 109 VAL A O 1
ATOM 804 N N . LYS A 1 110 ? -18.905 -8.684 14.437 1.00 69.75 110 LYS A N 1
ATOM 805 C CA . LYS A 1 110 ? -18.783 -9.295 15.773 1.00 69.75 110 LYS A CA 1
ATOM 806 C C . LYS A 1 110 ? -19.946 -10.220 16.133 1.00 69.75 110 LYS A C 1
ATOM 808 O O . LYS A 1 110 ? -19.737 -11.162 16.879 1.00 69.75 110 LYS A O 1
ATOM 813 N N . GLU A 1 111 ? -21.147 -9.931 15.646 1.00 72.06 111 GLU A N 1
ATOM 814 C CA . GLU A 1 111 ? -22.338 -10.747 15.884 1.00 72.06 111 GLU A CA 1
ATOM 815 C C . GLU A 1 111 ? -22.329 -12.031 15.033 1.00 72.06 111 GLU A C 1
ATOM 817 O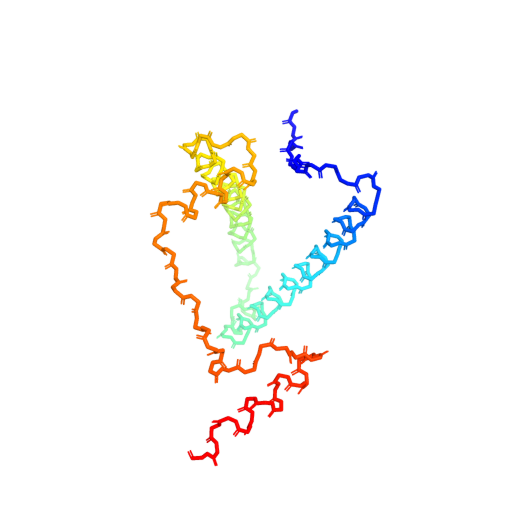 O . GLU A 1 111 ? -22.733 -13.089 15.507 1.00 72.06 111 GLU A O 1
ATOM 822 N N . LYS A 1 112 ? -21.826 -11.969 13.789 1.00 73.25 112 LYS A N 1
ATOM 823 C CA . LYS A 1 112 ? -21.707 -13.140 12.902 1.00 73.25 112 LYS A CA 1
ATOM 824 C C . LYS A 1 112 ? -20.495 -14.025 13.185 1.00 73.25 112 LYS A C 1
ATOM 826 O O . LYS A 1 112 ? -20.551 -15.220 12.899 1.00 73.25 112 LYS A O 1
ATOM 831 N N . PHE A 1 113 ? -19.397 -13.463 13.681 1.00 74.31 113 PHE A N 1
ATOM 832 C CA . PHE A 1 113 ? -18.213 -14.237 14.044 1.00 74.31 113 PHE A CA 1
ATOM 833 C C . PHE A 1 113 ? -18.317 -14.679 15.509 1.00 74.31 113 PHE A C 1
ATOM 835 O O . PHE A 1 113 ? -18.583 -13.840 16.367 1.00 74.31 113 PHE A O 1
ATOM 842 N N . PRO A 1 114 ? -18.107 -15.971 15.827 1.00 71.88 114 PRO A N 1
ATOM 843 C CA . PRO A 1 114 ? -18.153 -16.441 17.204 1.00 71.88 114 PRO A CA 1
ATOM 844 C C . PRO A 1 114 ? -17.158 -15.644 18.048 1.00 71.88 114 PRO A C 1
ATOM 846 O O . PRO A 1 114 ? -15.988 -15.496 17.686 1.00 71.88 114 PRO A O 1
ATOM 849 N N . LEU A 1 115 ? -17.644 -15.098 19.162 1.00 68.69 115 LEU A N 1
ATOM 850 C CA . LEU A 1 115 ? -16.827 -14.336 20.095 1.00 68.69 115 LEU A CA 1
ATOM 851 C C . LEU A 1 115 ? -15.693 -15.236 20.586 1.00 68.69 115 LEU A C 1
ATOM 853 O O . LEU A 1 115 ? -15.943 -16.262 21.216 1.00 68.69 115 LEU A O 1
ATOM 857 N N . VAL A 1 116 ? -14.449 -14.853 20.294 1.00 72.25 116 VAL A N 1
ATOM 858 C CA . VAL A 1 116 ? -13.286 -15.512 20.891 1.00 72.25 116 VAL A CA 1
ATOM 859 C C . VAL A 1 116 ? -13.397 -15.306 22.402 1.00 72.25 116 VAL A C 1
ATOM 861 O O . VAL A 1 116 ? -13.408 -14.147 22.837 1.00 72.25 116 VAL A O 1
ATOM 864 N N . PRO A 1 117 ? -13.515 -16.380 23.203 1.00 69.38 117 PRO A N 1
ATOM 865 C CA . PRO A 1 117 ? -13.579 -16.248 24.646 1.00 69.38 117 PRO A CA 1
ATOM 866 C C . PRO A 1 117 ? -12.303 -15.552 25.111 1.00 69.38 117 PRO A C 1
ATOM 868 O O . PRO A 1 117 ? -11.189 -16.011 24.844 1.00 69.38 117 PRO A O 1
ATOM 871 N N . ARG A 1 118 ? -12.467 -14.397 25.758 1.00 63.25 118 ARG A N 1
ATOM 872 C CA . ARG A 1 118 ? -11.348 -13.720 26.404 1.00 63.25 118 ARG A CA 1
ATOM 873 C C . ARG A 1 118 ? -10.881 -14.604 27.550 1.00 63.25 118 ARG A C 1
ATOM 875 O O . ARG A 1 118 ? -11.672 -15.067 28.365 1.00 63.25 118 ARG A O 1
ATOM 882 N N . ASN A 1 119 ? -9.587 -14.889 27.550 1.00 62.94 119 ASN A N 1
ATOM 883 C CA . ASN A 1 119 ? -8.952 -15.632 28.617 1.00 62.94 119 ASN A CA 1
ATOM 884 C C . ASN A 1 119 ? -8.779 -14.681 29.814 1.00 62.94 119 ASN A C 1
ATOM 886 O O . ASN A 1 119 ? -7.782 -13.966 29.881 1.00 62.94 119 ASN A O 1
ATOM 890 N N . ASP A 1 120 ? -9.763 -14.674 30.712 1.00 59.44 120 ASP A N 1
ATOM 891 C CA . ASP A 1 120 ? -9.747 -13.984 32.005 1.00 59.44 120 ASP A CA 1
ATOM 892 C C . ASP A 1 120 ? -9.553 -15.030 33.127 1.00 59.44 120 ASP A C 1
ATOM 894 O O . ASP A 1 120 ? -10.427 -15.882 33.303 1.00 59.44 120 ASP A O 1
ATOM 898 N N . PRO A 1 121 ? -8.438 -15.028 33.890 1.00 61.31 121 PRO A N 1
ATOM 899 C CA . PRO A 1 121 ? -7.337 -14.064 33.877 1.00 61.31 121 PRO A CA 1
ATOM 900 C C . PRO A 1 121 ? -6.339 -14.290 32.722 1.00 61.31 121 PRO A C 1
ATOM 902 O O . PRO A 1 121 ? -6.098 -15.437 32.333 1.00 61.31 121 PRO A O 1
ATOM 905 N N . PRO A 1 122 ? -5.713 -13.222 32.191 1.00 64.31 122 PRO A N 1
ATOM 906 C CA . PRO A 1 122 ? -4.778 -13.294 31.070 1.00 64.31 122 PRO A CA 1
ATOM 907 C C . PRO A 1 122 ? -3.555 -14.159 31.406 1.00 64.31 122 PRO A C 1
ATOM 909 O O . PRO A 1 122 ? -2.791 -13.861 32.318 1.00 64.31 122 PRO A O 1
ATOM 912 N N . ARG A 1 123 ? -3.343 -15.232 30.633 1.00 65.62 123 ARG A N 1
ATOM 913 C CA . ARG A 1 123 ? -2.158 -16.103 30.740 1.00 65.62 123 ARG A CA 1
ATOM 914 C C . ARG A 1 123 ? -0.858 -15.407 30.310 1.00 65.62 123 ARG A C 1
ATOM 916 O O . ARG A 1 123 ? 0.218 -15.909 30.613 1.00 65.62 123 ARG A O 1
ATOM 923 N N . SER A 1 124 ? -0.942 -14.278 29.605 1.00 68.56 124 SER A N 1
ATOM 924 C CA . SER A 1 124 ? 0.201 -13.513 29.093 1.00 68.56 124 SER A CA 1
ATOM 925 C C . SER A 1 124 ? 0.063 -12.028 29.422 1.00 68.56 124 SER A C 1
ATOM 927 O O . SER A 1 124 ? -1.032 -11.477 29.321 1.00 68.56 124 SER A O 1
ATOM 929 N N . ARG A 1 125 ? 1.177 -11.366 29.756 1.00 71.31 125 ARG A N 1
ATOM 930 C CA . ARG A 1 125 ? 1.236 -9.909 29.952 1.00 71.31 125 ARG A CA 1
ATOM 931 C C . ARG A 1 125 ? 0.972 -9.218 28.609 1.00 71.31 125 ARG A C 1
ATOM 933 O O . ARG A 1 125 ? 1.658 -9.523 27.640 1.00 71.31 125 ARG A O 1
ATOM 940 N N . THR A 1 126 ? -0.020 -8.331 28.539 1.00 73.75 126 THR A N 1
ATOM 941 C CA . THR A 1 126 ? -0.368 -7.582 27.309 1.00 73.75 126 THR A CA 1
ATOM 942 C C . THR A 1 126 ? -0.044 -6.092 27.382 1.00 73.75 126 THR A C 1
ATOM 944 O O . THR A 1 126 ? -0.102 -5.417 26.358 1.00 73.75 126 THR A O 1
ATOM 947 N N . ASP A 1 127 ? 0.333 -5.593 28.558 1.00 77.69 127 ASP A N 1
ATOM 948 C CA . ASP A 1 127 ? 0.708 -4.195 28.770 1.00 77.69 127 ASP A CA 1
ATOM 949 C C . ASP A 1 127 ? 2.234 -4.056 28.706 1.00 77.69 127 ASP A C 1
ATOM 951 O O . ASP A 1 127 ? 2.950 -4.405 29.656 1.00 77.69 127 ASP A O 1
ATOM 955 N N . PHE A 1 128 ? 2.717 -3.581 27.555 1.00 83.19 128 PHE A N 1
ATOM 956 C CA . PHE A 1 128 ? 4.125 -3.281 27.297 1.00 83.19 128 PHE A CA 1
ATOM 957 C C . PHE A 1 128 ? 4.312 -1.777 27.106 1.00 83.19 128 PHE A C 1
ATOM 959 O O . PHE A 1 128 ? 3.610 -1.170 26.297 1.00 83.19 128 PHE A O 1
ATOM 966 N N . ASP A 1 129 ? 5.313 -1.196 27.770 1.00 84.06 129 ASP A N 1
ATOM 967 C CA . ASP A 1 129 ? 5.648 0.234 27.629 1.00 84.06 129 ASP A CA 1
ATOM 968 C C . ASP A 1 129 ? 6.260 0.581 26.257 1.00 84.06 129 ASP A C 1
ATOM 970 O O . ASP A 1 129 ? 6.375 1.745 25.874 1.00 84.06 129 ASP A O 1
ATOM 974 N N . GLY A 1 130 ? 6.668 -0.426 25.483 1.00 86.88 130 GLY A N 1
ATOM 975 C CA . GLY A 1 130 ? 7.182 -0.240 24.134 1.00 86.88 130 GLY A CA 1
ATOM 976 C C . GLY A 1 130 ? 7.782 -1.510 23.548 1.00 86.88 130 GLY A C 1
ATOM 977 O O . GLY A 1 130 ? 7.810 -2.567 24.181 1.00 86.88 130 GLY A O 1
ATOM 978 N N . LEU A 1 131 ? 8.311 -1.398 22.327 1.00 86.62 131 LEU A N 1
ATOM 979 C CA . LEU A 1 131 ? 8.909 -2.530 21.614 1.00 86.62 131 LEU A CA 1
ATOM 980 C C . LEU A 1 131 ? 10.070 -3.157 22.400 1.00 86.62 131 LEU A C 1
ATOM 982 O O . LEU A 1 131 ? 10.233 -4.370 22.392 1.00 86.62 131 LEU A O 1
ATOM 986 N N . THR A 1 132 ? 10.843 -2.348 23.126 1.00 88.06 132 THR A N 1
ATOM 987 C CA . THR A 1 132 ? 11.938 -2.829 23.978 1.00 88.06 132 THR A CA 1
ATOM 988 C C . THR A 1 132 ? 11.437 -3.693 25.137 1.00 88.06 132 THR A C 1
ATOM 990 O O . THR A 1 132 ? 12.033 -4.730 25.419 1.00 88.06 132 THR A O 1
ATOM 993 N N . ASP A 1 133 ? 10.337 -3.300 25.785 1.00 86.75 133 ASP A N 1
ATOM 994 C CA . ASP A 1 133 ? 9.736 -4.064 26.888 1.00 86.75 133 ASP A CA 1
ATOM 995 C C . ASP A 1 133 ? 9.109 -5.371 26.372 1.00 86.75 133 ASP A C 1
ATOM 997 O O . ASP A 1 133 ? 9.320 -6.441 26.943 1.00 86.75 133 ASP A O 1
ATOM 1001 N N . LEU A 1 134 ? 8.460 -5.318 25.203 1.00 90.12 134 LEU A N 1
ATOM 1002 C CA . LEU A 1 134 ? 7.952 -6.499 24.502 1.00 90.12 134 LEU A CA 1
ATOM 1003 C C . LEU A 1 134 ? 9.077 -7.479 24.137 1.00 90.12 134 LEU A C 1
ATOM 1005 O O . LEU A 1 134 ? 8.971 -8.674 24.409 1.00 90.12 134 LEU A O 1
ATOM 1009 N N . LEU A 1 135 ? 10.169 -7.000 23.533 1.00 89.44 135 LEU A N 1
ATOM 1010 C CA . LEU A 1 135 ? 11.298 -7.851 23.143 1.00 89.44 135 LEU A CA 1
ATOM 1011 C C . LEU A 1 135 ? 11.981 -8.472 24.364 1.00 89.44 135 LEU A C 1
ATOM 1013 O O . LEU A 1 135 ? 12.370 -9.641 24.326 1.00 89.44 135 LEU A O 1
ATOM 1017 N N . LYS A 1 136 ? 12.080 -7.717 25.463 1.00 87.50 136 LYS A N 1
ATOM 1018 C CA . LYS A 1 136 ? 12.596 -8.224 26.734 1.00 87.50 136 LYS A CA 1
ATOM 1019 C C . LYS A 1 136 ? 11.711 -9.347 27.271 1.00 87.50 136 LYS A C 1
ATOM 1021 O O . LYS A 1 136 ? 12.234 -10.412 27.587 1.00 87.50 136 LYS A O 1
ATOM 1026 N N . TYR A 1 137 ? 10.395 -9.158 27.277 1.00 85.44 137 TYR A N 1
ATOM 1027 C CA . TYR A 1 137 ? 9.436 -10.185 27.679 1.00 85.44 137 TYR A CA 1
ATOM 1028 C C . TYR A 1 137 ? 9.518 -11.453 26.814 1.00 85.44 137 TYR A C 1
ATOM 1030 O O . TYR A 1 137 ? 9.598 -12.559 27.351 1.00 85.44 137 TYR A O 1
ATOM 1038 N N . LEU A 1 138 ? 9.584 -11.316 25.484 1.00 86.31 138 LEU A N 1
ATOM 1039 C CA . LEU A 1 138 ? 9.725 -12.462 24.575 1.00 86.31 138 LEU A CA 1
ATOM 1040 C C . LEU A 1 138 ? 11.041 -13.221 24.785 1.00 86.31 138 LEU A C 1
ATOM 1042 O O . LEU A 1 138 ? 11.060 -14.446 24.707 1.00 86.31 138 LEU A O 1
ATOM 1046 N N . SER A 1 139 ? 12.133 -12.513 25.089 1.00 84.88 139 SER A N 1
ATOM 1047 C CA . SER A 1 139 ? 13.434 -13.142 25.354 1.00 84.88 139 SER A CA 1
ATOM 1048 C C . SER A 1 139 ? 13.449 -14.002 26.624 1.00 84.88 139 SER A C 1
ATOM 1050 O O . SER A 1 139 ? 14.239 -14.943 26.719 1.00 84.88 139 SER A O 1
ATOM 1052 N N . THR A 1 140 ? 12.574 -13.691 27.584 1.00 81.12 140 THR A N 1
ATOM 1053 C CA . THR A 1 140 ? 12.429 -14.427 28.847 1.00 81.12 140 THR A CA 1
ATOM 1054 C C . THR A 1 140 ? 11.370 -15.525 28.788 1.00 81.12 140 THR A C 1
ATOM 1056 O O . THR A 1 140 ? 11.441 -16.464 29.566 1.00 81.12 140 THR A O 1
ATOM 1059 N N . TRP A 1 141 ? 10.412 -15.449 27.860 1.00 78.19 141 TRP A N 1
ATOM 1060 C CA . TRP A 1 141 ? 9.246 -16.342 27.827 1.00 78.19 141 TRP A CA 1
ATOM 1061 C C . TRP A 1 141 ? 9.554 -17.787 27.388 1.00 78.19 141 TRP A C 1
ATOM 1063 O O . TRP A 1 141 ? 8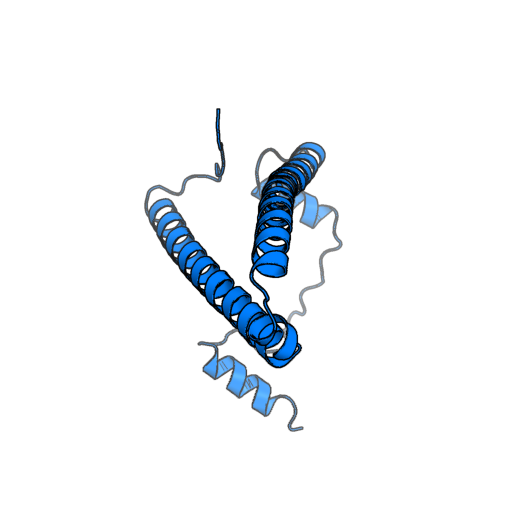.808 -18.697 27.723 1.00 78.19 141 TRP A O 1
ATOM 1073 N N . GLY A 1 142 ? 10.645 -18.015 26.649 1.00 65.50 142 GLY A N 1
ATOM 1074 C CA . GLY A 1 142 ? 11.046 -19.341 26.147 1.00 65.50 142 GLY A CA 1
ATOM 1075 C C . GLY A 1 142 ? 12.247 -19.969 26.860 1.00 65.50 142 GLY A C 1
ATOM 1076 O O . GLY A 1 142 ? 12.931 -20.792 26.256 1.00 65.50 142 GLY A O 1
ATOM 1077 N N . LYS A 1 143 ? 12.576 -19.519 28.079 1.00 64.06 143 LYS A N 1
ATOM 1078 C CA . LYS A 1 143 ? 13.762 -19.947 28.847 1.00 64.06 143 LYS A CA 1
ATOM 1079 C C . LYS A 1 143 ? 13.431 -20.780 30.098 1.00 64.06 143 LYS A C 1
ATOM 1081 O O . LYS A 1 143 ? 14.256 -20.854 31.006 1.00 64.06 143 LYS A O 1
ATOM 1086 N N . GLU A 1 144 ? 12.261 -21.408 30.100 1.00 53.59 144 GLU A N 1
ATOM 1087 C CA . GLU A 1 144 ? 11.784 -22.362 31.111 1.00 53.59 144 GLU A CA 1
ATOM 1088 C C . GLU A 1 144 ? 11.635 -23.746 30.461 1.00 53.59 144 GLU A C 1
ATOM 1090 O O . GLU A 1 144 ? 11.045 -23.802 29.354 1.00 53.59 144 GLU A O 1
#

Organism: NCBI:txid330878

Secondary structure (DSSP, 8-state):
-----------TTHHHHHHHHHHHHHHHHHHHHHHHHHHHHHHHHHHH-HHHHHT--HHHHHHHHHHHHHHHHHHHHHHHHHHHHHHHHHHHHHHHTT-SSHHHHHHHHHHHSPPPPP-SS-SS----SSHHHHHHHHHHHT--

Foldseek 3Di:
DDDPPDDDDDPDPVVVVVVVVVVVVVVVVVVVVCVVVVVVVVVVVCVVCVPCVVVCDVVNVVVVVVVVVVVVVVVVVVVVCVCCVVVVVVVVVVVVCPDPHPVSSVVVVPVPDPDDDPPVVDPDDPDAPDPVRVVVRVVPVPPD

Radius of gyration: 24.56 Å; chains: 1; bounding box: 53×41×66 Å